Protein AF-A0A6P8AMA4-F1 (afdb_monomer_lite)

Sequence (68 aa):
MLMITAGTGEAVTVHIVCQNAGVVISRHEDSVYIEYFELSPLNSAVMKPSGRLRRYFPGAAMAMKTKI

Foldseek 3Di:
DDDDDDDAQDWDWDQPPVQRKIWIWHHHPQKIKIWIGRDDDDPCVCPPDPDHDDDDPPTDMDMDGNPD

Structure (mmCIF, N/CA/C/O backbone):
data_AF-A0A6P8AMA4-F1
#
_entry.id   AF-A0A6P8AMA4-F1
#
loop_
_atom_site.group_PDB
_atom_site.id
_atom_site.type_symbol
_atom_site.label_atom_id
_atom_site.label_alt_id
_atom_site.label_comp_id
_atom_site.label_asym_id
_atom_site.label_entity_id
_atom_site.label_seq_id
_atom_site.pdbx_PDB_ins_code
_atom_site.Cartn_x
_atom_site.Cartn_y
_atom_site.Cartn_z
_atom_site.occupancy
_atom_site.B_iso_or_equiv
_atom_site.auth_seq_id
_atom_site.auth_comp_id
_atom_site.auth_asym_id
_atom_site.auth_atom_id
_atom_site.pdbx_PDB_model_num
ATOM 1 N N . MET A 1 1 ? -13.461 -12.482 -6.567 1.00 55.12 1 MET A N 1
ATOM 2 C CA . MET A 1 1 ? -13.512 -11.569 -5.407 1.00 55.12 1 MET A CA 1
ATOM 3 C C . MET A 1 1 ? -12.777 -12.244 -4.268 1.00 55.12 1 MET A C 1
ATOM 5 O O . MET A 1 1 ? -13.169 -13.343 -3.902 1.00 55.12 1 MET A O 1
ATOM 9 N N . LEU A 1 2 ? -11.676 -11.660 -3.799 1.00 66.75 2 LEU A N 1
ATOM 10 C CA . LEU A 1 2 ? -10.928 -12.174 -2.652 1.00 66.75 2 LEU A CA 1
ATOM 11 C C . LEU A 1 2 ? -11.425 -11.431 -1.408 1.00 66.75 2 LEU A C 1
ATOM 13 O O . LEU A 1 2 ? -11.335 -10.208 -1.363 1.00 66.75 2 LEU A O 1
ATOM 17 N N . MET A 1 3 ? -11.979 -12.162 -0.444 1.00 69.31 3 MET A N 1
ATOM 18 C CA . MET A 1 3 ? -12.390 -11.614 0.850 1.00 69.31 3 MET A CA 1
ATOM 19 C C . MET A 1 3 ? -11.280 -11.901 1.852 1.00 69.31 3 MET A C 1
ATOM 21 O O . MET A 1 3 ? -10.889 -13.056 2.014 1.00 69.31 3 MET A O 1
ATOM 25 N N . ILE A 1 4 ? -10.761 -10.858 2.494 1.00 71.38 4 ILE A N 1
ATOM 26 C CA . ILE A 1 4 ? -9.674 -10.967 3.466 1.00 71.38 4 ILE A CA 1
ATOM 27 C C . ILE A 1 4 ? -10.151 -10.313 4.757 1.00 71.38 4 ILE A C 1
ATOM 29 O O . ILE A 1 4 ? -10.612 -9.172 4.736 1.00 71.38 4 ILE A O 1
ATOM 33 N N . THR A 1 5 ? -10.069 -11.046 5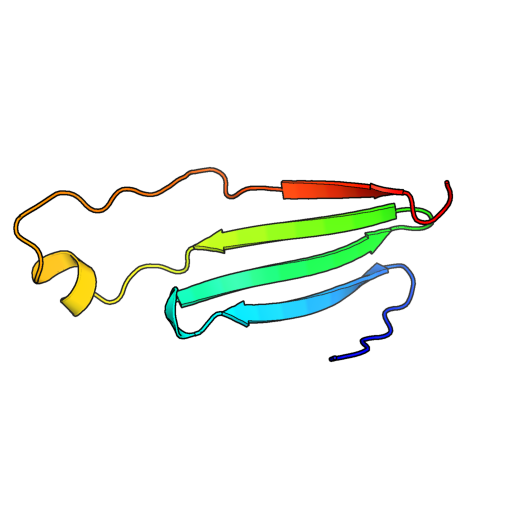.863 1.00 77.12 5 THR A N 1
ATOM 34 C CA . THR A 1 5 ? -10.442 -10.557 7.193 1.00 77.12 5 THR A CA 1
ATOM 35 C C . THR A 1 5 ? -9.165 -10.249 7.958 1.00 77.12 5 THR A C 1
ATOM 37 O O . THR A 1 5 ? -8.318 -11.126 8.089 1.00 77.12 5 THR A O 1
ATOM 40 N N . ALA A 1 6 ? -9.041 -9.018 8.450 1.00 78.38 6 ALA A N 1
ATOM 41 C CA . ALA A 1 6 ? -7.955 -8.581 9.319 1.00 78.38 6 ALA A CA 1
ATOM 42 C C . ALA A 1 6 ? -8.548 -7.920 10.572 1.00 78.38 6 ALA A C 1
ATOM 44 O O . ALA A 1 6 ? -9.444 -7.067 10.480 1.00 78.38 6 ALA A O 1
ATOM 45 N N . GLY A 1 7 ? -8.077 -8.350 11.739 1.00 83.94 7 GLY A N 1
ATOM 46 C CA . GLY A 1 7 ? -8.359 -7.746 13.033 1.00 83.94 7 GLY A CA 1
ATOM 47 C C . GLY A 1 7 ? -7.694 -6.378 13.195 1.00 83.94 7 GLY A C 1
ATOM 48 O O . GLY A 1 7 ? -6.899 -5.935 12.367 1.00 83.94 7 GLY A O 1
ATOM 49 N N . THR A 1 8 ? -8.039 -5.671 14.268 1.00 85.62 8 THR A N 1
ATOM 50 C CA . THR A 1 8 ? -7.400 -4.391 14.596 1.00 85.62 8 THR A CA 1
ATOM 51 C C . THR A 1 8 ? -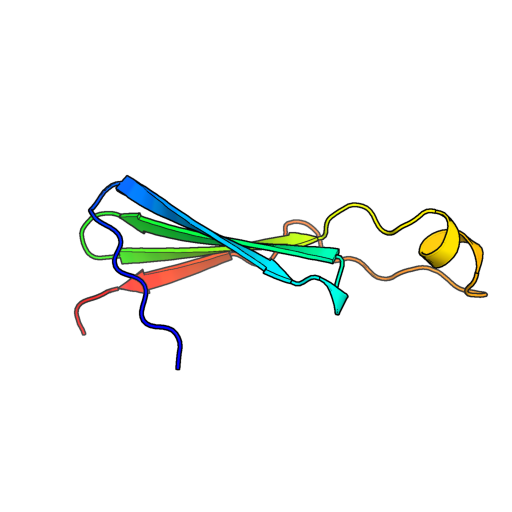5.906 -4.595 14.849 1.00 85.62 8 THR A C 1
ATOM 53 O O . THR A 1 8 ? -5.533 -5.426 15.671 1.00 85.62 8 THR A O 1
ATOM 56 N N . GLY A 1 9 ? -5.061 -3.825 14.162 1.00 84.44 9 GLY A N 1
ATOM 57 C CA . GLY A 1 9 ? -3.603 -3.940 14.231 1.00 84.44 9 GLY A CA 1
ATOM 58 C C . GLY A 1 9 ? -3.006 -5.008 13.311 1.00 84.44 9 GLY A C 1
ATOM 59 O O . GLY A 1 9 ? -1.785 -5.114 13.233 1.00 84.44 9 GLY A O 1
ATOM 60 N N . GLU A 1 10 ? -3.830 -5.776 12.594 1.00 90.50 10 GLU A N 1
ATOM 61 C CA . GLU A 1 10 ? -3.356 -6.731 11.594 1.00 90.50 10 GLU A CA 1
ATOM 62 C C . GLU A 1 10 ? -3.196 -6.074 10.219 1.00 90.50 10 GLU A C 1
ATOM 64 O O . GLU A 1 10 ? -3.833 -5.063 9.895 1.00 90.50 10 GLU A O 1
ATOM 69 N N . ALA A 1 11 ? -2.344 -6.684 9.395 1.00 91.25 11 ALA A N 1
ATOM 70 C CA . ALA A 1 11 ? -2.082 -6.245 8.038 1.00 91.25 11 ALA A CA 1
ATOM 71 C C . ALA A 1 11 ? -2.066 -7.419 7.060 1.00 91.25 11 ALA A C 1
ATOM 73 O O . ALA A 1 11 ? -1.596 -8.515 7.365 1.00 91.25 11 ALA A O 1
ATOM 74 N N . VAL A 1 12 ? -2.542 -7.149 5.851 1.00 91.81 1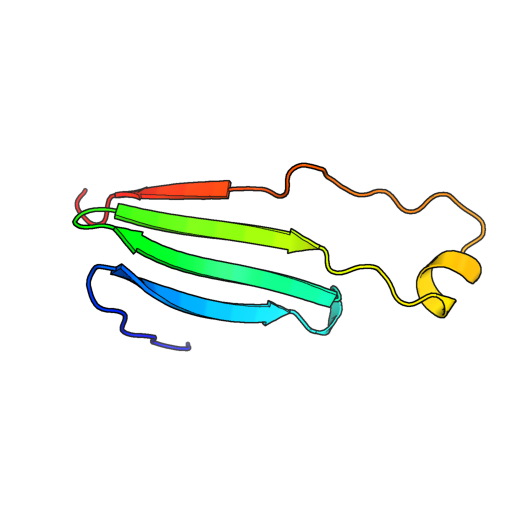2 VAL A N 1
ATOM 75 C CA . VAL A 1 12 ? -2.473 -8.046 4.706 1.00 91.81 12 VAL A CA 1
ATOM 76 C C . VAL A 1 12 ? -1.494 -7.457 3.709 1.00 91.81 12 VAL A C 1
ATOM 78 O O . VAL A 1 12 ? -1.602 -6.289 3.334 1.00 91.81 12 VAL A O 1
ATOM 81 N N . THR A 1 13 ? -0.556 -8.275 3.245 1.00 90.19 13 THR A N 1
ATOM 82 C CA . THR A 1 13 ? 0.390 -7.887 2.203 1.00 90.19 13 THR A CA 1
ATOM 83 C C . THR A 1 13 ? 0.010 -8.541 0.882 1.00 90.19 13 THR A C 1
ATOM 85 O O . THR A 1 13 ? -0.225 -9.746 0.796 1.00 90.19 13 THR A O 1
ATOM 88 N N . VAL A 1 14 ? -0.070 -7.731 -0.171 1.00 89.75 14 VAL A N 1
ATOM 89 C CA . VAL A 1 14 ? -0.370 -8.182 -1.530 1.00 89.75 14 VAL A CA 1
ATOM 90 C C . VAL A 1 14 ? 0.836 -7.897 -2.407 1.00 89.75 14 VAL A C 1
ATOM 92 O O . VAL A 1 14 ? 1.218 -6.744 -2.601 1.00 89.75 14 VAL A O 1
ATOM 95 N N . HIS A 1 15 ? 1.432 -8.953 -2.957 1.00 89.94 15 HIS A N 1
ATOM 96 C CA . HIS A 1 15 ? 2.497 -8.828 -3.942 1.00 89.94 15 HIS A CA 1
ATOM 97 C C . HIS A 1 15 ? 1.901 -8.747 -5.352 1.00 89.94 15 HIS A C 1
ATOM 99 O O . HIS A 1 15 ? 1.334 -9.709 -5.871 1.00 89.94 15 HIS A O 1
ATOM 105 N N . ILE A 1 16 ? 2.050 -7.586 -5.982 1.00 87.50 16 ILE A N 1
ATOM 106 C CA . ILE A 1 16 ? 1.646 -7.331 -7.358 1.00 87.50 16 ILE A CA 1
ATOM 107 C C . ILE A 1 16 ? 2.815 -7.697 -8.284 1.00 87.50 16 ILE A C 1
ATOM 109 O O . ILE A 1 16 ? 3.660 -6.865 -8.617 1.00 87.50 16 ILE A O 1
ATOM 113 N N . VAL A 1 17 ? 2.856 -8.966 -8.697 1.00 85.62 17 VAL A N 1
ATOM 114 C CA . VAL A 1 17 ? 3.988 -9.575 -9.424 1.00 85.62 17 VAL A CA 1
ATOM 115 C C . VAL A 1 17 ? 4.350 -8.822 -10.708 1.00 85.62 17 VAL A C 1
ATOM 117 O O . VAL A 1 17 ? 5.521 -8.530 -10.935 1.00 85.62 17 VAL A O 1
ATOM 120 N N . CYS A 1 18 ? 3.368 -8.474 -11.546 1.00 80.25 18 CYS A N 1
ATOM 121 C CA . CYS A 1 18 ? 3.627 -7.838 -12.845 1.00 80.25 18 CYS A CA 1
ATOM 122 C C . CYS A 1 18 ? 4.275 -6.450 -12.726 1.00 80.25 18 CYS A C 1
ATOM 124 O O . CYS A 1 18 ? 5.005 -6.035 -13.623 1.00 80.25 18 CYS A O 1
ATOM 126 N N . GLN A 1 19 ? 4.016 -5.744 -11.627 1.00 77.62 19 GLN A N 1
ATOM 127 C CA . GLN A 1 19 ? 4.562 -4.422 -11.337 1.00 77.62 19 GLN A CA 1
ATOM 128 C C . GLN A 1 19 ? 5.798 -4.505 -10.439 1.00 77.62 19 GLN A C 1
ATOM 130 O O . GLN A 1 19 ? 6.445 -3.482 -10.231 1.00 77.62 19 GLN A O 1
ATOM 135 N N . ASN A 1 20 ? 6.122 -5.697 -9.914 1.00 80.06 20 ASN A N 1
ATOM 136 C CA . ASN A 1 20 ? 7.107 -5.884 -8.855 1.00 80.06 20 ASN A CA 1
ATOM 137 C C . ASN A 1 20 ? 6.871 -4.853 -7.742 1.00 80.06 20 ASN A C 1
ATOM 139 O O . ASN A 1 20 ? 7.712 -4.008 -7.449 1.00 80.06 20 ASN A O 1
ATOM 143 N N . ALA A 1 21 ? 5.657 -4.846 -7.205 1.00 85.19 21 ALA A N 1
ATOM 144 C CA . ALA A 1 21 ? 5.226 -3.873 -6.215 1.00 85.19 21 ALA A CA 1
ATOM 145 C C . ALA A 1 21 ? 4.472 -4.570 -5.091 1.00 85.19 21 ALA A C 1
ATOM 147 O O . ALA A 1 21 ? 3.882 -5.631 -5.294 1.00 85.19 21 ALA A O 1
ATOM 148 N N . GLY A 1 22 ? 4.480 -3.974 -3.909 1.00 88.81 22 GLY A N 1
ATOM 149 C CA . GLY A 1 22 ? 3.679 -4.438 -2.793 1.00 88.81 22 GLY A CA 1
ATOM 150 C C . GLY A 1 22 ? 2.612 -3.427 -2.410 1.00 88.81 22 GLY A C 1
ATOM 151 O O . GLY A 1 22 ? 2.764 -2.219 -2.596 1.00 88.81 22 GLY A O 1
ATOM 152 N N . VAL A 1 23 ? 1.517 -3.957 -1.879 1.00 91.00 23 VAL A N 1
ATOM 153 C CA . VAL A 1 23 ? 0.486 -3.188 -1.192 1.00 91.00 23 VAL A CA 1
ATOM 154 C C . VAL A 1 23 ? 0.342 -3.761 0.210 1.00 91.00 23 VAL A C 1
ATOM 156 O O . VAL A 1 23 ? 0.147 -4.967 0.362 1.00 91.00 23 VAL A O 1
ATOM 159 N N . VAL A 1 24 ? 0.446 -2.912 1.226 1.00 92.06 24 VAL A N 1
ATOM 160 C CA . VAL A 1 24 ? 0.097 -3.251 2.609 1.00 92.06 24 VAL A CA 1
ATOM 161 C C . VAL A 1 24 ? -1.271 -2.651 2.893 1.00 92.06 24 VAL A C 1
ATOM 163 O O . VAL A 1 24 ? -1.500 -1.467 2.655 1.00 92.06 24 VAL A O 1
ATOM 166 N N . ILE A 1 25 ? -2.187 -3.488 3.369 1.00 92.88 25 ILE A N 1
ATOM 167 C CA . ILE A 1 25 ? -3.515 -3.080 3.817 1.00 92.88 25 ILE A CA 1
ATOM 168 C C . ILE A 1 25 ? -3.586 -3.377 5.309 1.00 92.88 25 ILE A C 1
ATOM 170 O O . ILE A 1 25 ? -3.601 -4.547 5.688 1.00 92.88 25 ILE A O 1
ATOM 174 N N . SER A 1 26 ? -3.620 -2.350 6.151 1.00 92.69 26 SER A N 1
ATOM 175 C CA . SER A 1 26 ? -3.680 -2.501 7.608 1.00 92.69 26 SER A CA 1
ATOM 176 C C . SER A 1 26 ? -4.966 -1.916 8.178 1.00 92.69 26 SER A C 1
ATOM 178 O O . SER A 1 26 ? -5.514 -0.930 7.674 1.00 92.69 26 SER A O 1
ATOM 180 N N . ARG A 1 27 ? -5.474 -2.536 9.246 1.00 90.00 27 ARG A N 1
ATOM 181 C CA . ARG A 1 27 ? -6.650 -2.038 9.963 1.00 90.00 27 ARG A CA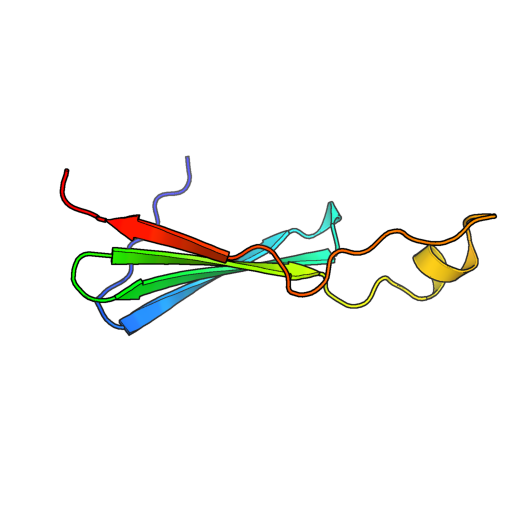 1
ATOM 182 C C . ARG A 1 27 ? -6.237 -1.320 11.241 1.00 90.00 27 ARG A C 1
ATOM 184 O O . ARG A 1 27 ? -5.633 -1.911 12.131 1.00 90.00 27 ARG A O 1
ATOM 191 N N . HIS A 1 28 ? -6.678 -0.076 11.370 1.00 89.44 28 HIS A N 1
ATOM 192 C CA . HIS A 1 28 ? -6.492 0.764 12.547 1.00 89.44 28 HIS A CA 1
ATOM 193 C C . HIS A 1 28 ? -7.851 1.203 13.081 1.00 89.44 28 HIS A C 1
ATOM 195 O O . HIS A 1 28 ? -8.440 2.142 12.556 1.00 89.44 28 HIS A O 1
ATOM 201 N N . GLU A 1 29 ? -8.344 0.528 14.120 1.00 88.50 29 GLU A N 1
ATOM 202 C CA . GLU A 1 29 ? -9.640 0.801 14.759 1.00 88.50 29 GLU A CA 1
ATOM 203 C C . GLU A 1 29 ? -10.784 0.944 13.730 1.00 88.50 29 GLU A C 1
ATOM 205 O O . GLU A 1 29 ? -11.235 -0.052 13.149 1.00 88.50 29 GLU A O 1
ATOM 210 N N . ASP A 1 30 ? -11.209 2.187 13.485 1.00 90.75 30 ASP A N 1
ATOM 211 C CA . ASP A 1 30 ? -12.281 2.586 12.576 1.00 90.75 30 ASP A CA 1
ATOM 212 C C . ASP A 1 30 ? -11.783 2.977 11.172 1.00 90.75 30 ASP A C 1
ATOM 214 O O . ASP A 1 30 ? -12.556 3.493 10.364 1.00 90.75 30 ASP A O 1
ATOM 218 N N . SER A 1 31 ? -10.517 2.725 10.845 1.00 91.00 31 SER A N 1
ATOM 219 C CA . SER A 1 31 ? -9.896 3.070 9.565 1.00 91.00 31 SER A CA 1
ATOM 220 C C . SER A 1 31 ? -9.121 1.906 8.950 1.00 91.00 31 SER A C 1
ATOM 222 O O . SER A 1 31 ? -8.595 1.031 9.636 1.00 91.00 31 SER A O 1
ATOM 224 N N . VAL A 1 32 ? -9.025 1.919 7.627 1.00 92.50 32 VAL A N 1
ATOM 225 C CA . VAL A 1 32 ? -8.154 1.044 6.841 1.00 92.50 32 VAL A CA 1
ATOM 226 C C . VAL A 1 32 ? -7.125 1.911 6.143 1.00 92.50 32 VAL A C 1
ATOM 228 O O . VAL A 1 32 ? -7.481 2.908 5.517 1.00 92.50 32 VAL A O 1
ATOM 231 N N . TYR A 1 33 ? -5.863 1.522 6.248 1.00 93.31 33 TYR A N 1
ATOM 232 C CA . TYR A 1 33 ? -4.748 2.160 5.573 1.00 93.31 33 TYR A CA 1
ATOM 233 C C . TYR A 1 33 ? -4.318 1.271 4.413 1.00 93.31 33 TYR A C 1
ATOM 235 O O . TYR A 1 33 ? -4.267 0.048 4.540 1.00 93.31 33 TYR A O 1
ATOM 243 N N . ILE A 1 34 ? -4.055 1.892 3.270 1.00 93.00 34 ILE A N 1
ATOM 244 C CA . ILE A 1 34 ? -3.575 1.239 2.058 1.00 93.00 34 ILE A CA 1
ATOM 245 C C . ILE A 1 34 ? -2.299 1.956 1.649 1.00 93.00 34 ILE A C 1
ATOM 247 O O . ILE A 1 34 ? -2.332 3.138 1.306 1.00 93.00 34 ILE A O 1
ATOM 251 N N . GLU A 1 35 ? -1.191 1.231 1.675 1.00 92.06 35 GLU A N 1
ATOM 252 C CA . GLU A 1 35 ? 0.141 1.747 1.381 1.00 92.06 35 GLU A CA 1
ATOM 253 C C . GLU A 1 35 ? 0.738 0.979 0.205 1.00 92.06 35 GLU A C 1
ATOM 255 O O . GLU A 1 35 ? 0.828 -0.249 0.228 1.00 92.06 35 GLU A O 1
ATOM 260 N N . TYR A 1 36 ? 1.143 1.703 -0.834 1.00 88.81 36 TYR A N 1
ATOM 261 C CA . TYR A 1 36 ? 1.778 1.151 -2.025 1.00 88.81 36 TYR A CA 1
ATOM 262 C C . TYR A 1 36 ? 3.286 1.395 -2.005 1.00 88.81 36 TYR A C 1
ATOM 264 O O . TYR A 1 36 ? 3.744 2.496 -1.702 1.00 88.81 36 TYR A O 1
ATOM 272 N N . PHE A 1 37 ? 4.063 0.394 -2.412 1.00 84.81 37 PHE A N 1
ATOM 273 C CA . PHE A 1 37 ? 5.506 0.514 -2.589 1.00 84.81 37 PHE A CA 1
ATOM 274 C C . PHE A 1 37 ? 5.974 -0.218 -3.847 1.00 84.81 37 PHE A C 1
ATOM 276 O O . PHE A 1 37 ? 5.667 -1.388 -4.070 1.00 84.81 37 PHE A O 1
ATOM 283 N N . GLU A 1 38 ? 6.766 0.468 -4.670 1.00 76.94 38 GLU A N 1
ATOM 284 C CA . GLU A 1 38 ? 7.496 -0.160 -5.773 1.00 76.94 38 GLU A CA 1
ATOM 285 C C . GLU A 1 38 ? 8.696 -0.932 -5.213 1.00 76.94 38 GLU A C 1
ATOM 287 O O . GLU A 1 38 ? 9.570 -0.340 -4.572 1.00 76.94 38 GLU A O 1
ATOM 292 N N . LEU A 1 39 ? 8.801 -2.233 -5.498 1.00 70.75 39 LEU A N 1
ATOM 293 C CA . LEU A 1 39 ? 10.047 -2.957 -5.253 1.00 70.75 39 LEU A CA 1
ATOM 294 C C . LEU A 1 39 ? 11.085 -2.512 -6.290 1.00 70.75 39 LEU A C 1
ATOM 296 O O . LEU A 1 39 ? 10.758 -2.027 -7.378 1.00 70.75 39 LEU A O 1
ATOM 300 N N . SER A 1 40 ? 12.367 -2.644 -5.949 1.00 73.00 40 SER A N 1
ATOM 301 C CA . SER A 1 40 ? 1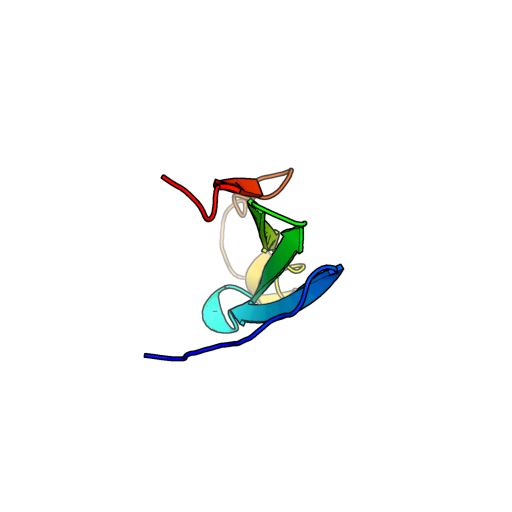3.452 -2.327 -6.879 1.00 73.00 40 SER A CA 1
ATOM 302 C C . SER A 1 40 ? 13.255 -3.088 -8.194 1.00 73.00 40 SER A C 1
ATOM 304 O O . SER A 1 40 ? 13.177 -4.316 -8.156 1.00 73.00 40 SER A O 1
ATOM 306 N N . PRO A 1 41 ? 13.153 -2.399 -9.346 1.00 70.38 41 PRO A N 1
ATOM 307 C CA . PRO A 1 41 ? 12.995 -3.053 -10.637 1.00 70.38 41 PRO A CA 1
ATOM 308 C C . PRO A 1 41 ? 14.151 -4.025 -10.869 1.00 70.38 41 PRO A C 1
ATOM 310 O O . PRO A 1 41 ? 15.285 -3.763 -10.468 1.00 70.38 41 PRO A O 1
ATOM 313 N N . LEU A 1 42 ? 13.865 -5.141 -11.540 1.00 75.19 42 LEU A N 1
ATOM 314 C CA . LEU A 1 42 ? 14.902 -6.090 -11.936 1.00 75.19 42 LEU A CA 1
ATOM 315 C C . LEU A 1 42 ? 15.982 -5.361 -12.744 1.00 75.19 42 LEU A C 1
ATOM 317 O O . LEU A 1 42 ? 15.655 -4.556 -13.617 1.00 75.19 42 LEU A O 1
ATOM 321 N N . ASN A 1 43 ? 17.258 -5.686 -12.514 1.00 74.31 43 ASN A N 1
ATOM 322 C CA . ASN A 1 43 ? 18.378 -5.070 -13.239 1.00 74.31 43 ASN A CA 1
ATOM 323 C C . ASN A 1 43 ? 18.172 -5.132 -14.759 1.00 74.31 43 ASN A C 1
ATOM 325 O O . ASN A 1 43 ? 18.400 -4.157 -15.466 1.00 74.31 43 ASN A O 1
ATOM 329 N N . SER A 1 44 ? 17.656 -6.253 -15.265 1.00 76.38 44 SER A N 1
ATOM 330 C CA . SER A 1 44 ? 17.320 -6.415 -16.680 1.00 76.38 44 SER A CA 1
ATOM 331 C C . SER A 1 44 ? 16.240 -5.439 -17.160 1.00 76.38 44 SER A C 1
ATOM 333 O O . SER A 1 44 ? 16.342 -4.927 -18.269 1.00 76.38 44 SER A O 1
ATOM 335 N N . ALA A 1 45 ? 15.231 -5.138 -16.342 1.00 72.00 45 ALA A N 1
ATOM 336 C CA . ALA A 1 45 ? 14.176 -4.180 -16.665 1.00 72.00 45 ALA A CA 1
ATOM 337 C C . ALA A 1 45 ? 14.656 -2.720 -16.599 1.00 72.00 45 ALA A C 1
ATOM 339 O O . ALA A 1 45 ? 14.118 -1.880 -17.313 1.00 72.00 45 ALA A O 1
ATOM 340 N N . VAL A 1 46 ? 15.678 -2.419 -15.789 1.00 71.88 46 VAL A N 1
ATOM 341 C CA . VAL A 1 46 ? 16.323 -1.092 -15.739 1.00 71.88 46 VAL A CA 1
ATOM 342 C C . VAL A 1 46 ? 17.260 -0.878 -16.925 1.00 71.88 46 VAL A C 1
ATOM 344 O O . VAL A 1 46 ? 17.286 0.206 -17.496 1.00 71.88 46 VAL A O 1
ATOM 347 N N . MET A 1 47 ? 18.024 -1.906 -17.297 1.00 77.62 47 MET A N 1
ATOM 348 C CA . MET A 1 47 ? 19.101 -1.796 -18.286 1.00 77.62 47 MET A CA 1
ATOM 349 C C . MET A 1 47 ? 18.634 -2.001 -19.737 1.00 77.62 47 MET A C 1
ATOM 351 O O . MET A 1 47 ? 19.360 -1.652 -20.663 1.00 77.62 47 MET A O 1
ATOM 3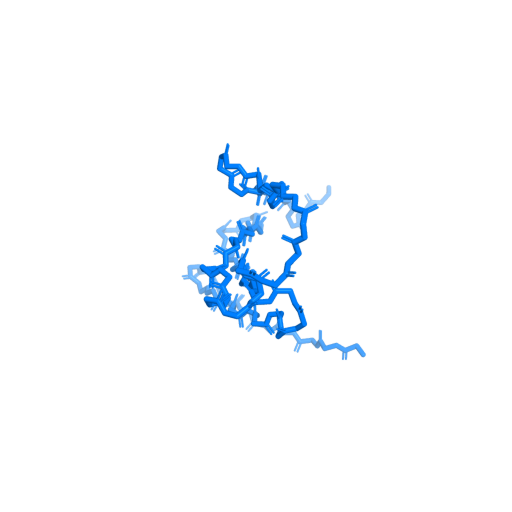55 N N . LYS A 1 48 ? 17.450 -2.591 -19.956 1.00 77.38 48 LYS A N 1
ATOM 356 C CA . LYS A 1 48 ? 16.910 -2.919 -21.292 1.00 77.38 48 LYS A CA 1
ATOM 357 C C . LYS A 1 48 ? 16.257 -1.742 -22.043 1.00 77.38 48 LYS A C 1
ATOM 359 O O . LYS A 1 48 ? 16.428 -1.682 -23.260 1.00 77.38 48 LYS A O 1
ATOM 364 N N . PRO A 1 49 ? 15.478 -0.842 -21.414 1.00 76.00 49 PRO A N 1
ATOM 365 C CA . PRO A 1 49 ? 14.842 0.263 -22.125 1.00 76.00 49 PRO A CA 1
ATOM 366 C C . PRO A 1 49 ? 15.845 1.373 -22.454 1.00 76.00 49 PRO A C 1
ATOM 368 O O . PRO A 1 49 ? 16.616 1.799 -21.597 1.00 76.00 49 PRO A O 1
ATOM 371 N N . SER A 1 50 ? 15.774 1.930 -23.663 1.00 69.81 50 SER A N 1
ATOM 372 C CA . SER A 1 50 ? 16.444 3.192 -23.998 1.00 69.81 50 SER A CA 1
ATOM 373 C C . SER A 1 50 ? 15.645 4.362 -23.407 1.00 69.81 50 SER A C 1
ATOM 375 O O . SER A 1 50 ? 14.820 4.972 -24.083 1.00 69.81 50 SER A O 1
ATOM 377 N N . GLY A 1 51 ? 15.818 4.638 -22.112 1.00 72.12 51 GLY A N 1
ATOM 378 C CA . GLY A 1 51 ? 15.114 5.723 -21.425 1.00 72.12 51 GLY A CA 1
ATOM 379 C C . GLY A 1 51 ? 15.238 5.677 -19.902 1.00 72.12 51 GLY A C 1
ATOM 380 O O . GLY A 1 51 ? 15.799 4.746 -19.333 1.00 72.12 51 GLY A O 1
ATOM 381 N N . ARG A 1 52 ? 14.704 6.698 -19.220 1.00 69.12 52 ARG A N 1
ATOM 382 C CA . ARG A 1 52 ? 14.667 6.760 -17.749 1.00 69.12 52 ARG A CA 1
ATOM 383 C C . ARG A 1 52 ? 13.373 6.136 -17.230 1.00 69.12 52 ARG A C 1
ATOM 385 O O . ARG A 1 52 ? 12.290 6.596 -17.585 1.00 69.12 52 ARG A O 1
ATOM 392 N N . LEU A 1 53 ? 13.487 5.156 -16.335 1.00 70.19 53 LEU A N 1
ATOM 393 C CA . LEU A 1 53 ? 12.338 4.621 -15.604 1.00 70.19 53 LEU A CA 1
ATOM 394 C C . LEU A 1 53 ? 11.718 5.737 -14.742 1.00 70.19 53 LEU A C 1
ATOM 396 O O . LEU A 1 53 ? 12.419 6.366 -13.945 1.00 70.19 53 LEU A O 1
ATOM 400 N N . ARG A 1 54 ? 10.421 6.013 -14.913 1.00 72.75 54 ARG A N 1
ATOM 401 C CA . ARG A 1 54 ? 9.680 6.947 -14.051 1.00 72.75 54 ARG A CA 1
ATOM 402 C C . ARG A 1 54 ? 9.176 6.192 -12.826 1.00 72.75 54 ARG A C 1
ATOM 404 O O . ARG A 1 54 ? 8.530 5.165 -12.984 1.00 72.75 54 ARG A O 1
ATOM 411 N N . ARG A 1 55 ? 9.492 6.708 -11.639 1.00 69.19 55 ARG A N 1
ATOM 412 C CA . ARG A 1 55 ? 9.110 6.148 -10.335 1.00 69.19 55 ARG A CA 1
ATOM 413 C C . ARG A 1 55 ? 8.503 7.254 -9.485 1.00 69.19 55 ARG A C 1
ATOM 415 O O . ARG A 1 55 ? 8.931 8.404 -9.614 1.00 69.19 55 ARG A O 1
ATOM 422 N N . TYR A 1 56 ? 7.550 6.912 -8.627 1.00 66.88 56 TYR A N 1
ATOM 423 C CA . TYR A 1 56 ? 6.934 7.861 -7.698 1.00 66.88 56 TYR A CA 1
ATOM 424 C C . TYR A 1 56 ? 7.389 7.568 -6.264 1.00 66.88 56 TYR A C 1
ATOM 426 O O . TYR A 1 56 ? 7.243 6.448 -5.782 1.00 66.88 56 TYR A O 1
ATOM 434 N N . PHE A 1 57 ? 7.956 8.581 -5.596 1.00 64.38 57 PHE A N 1
ATOM 435 C CA . PHE A 1 57 ? 8.405 8.496 -4.205 1.00 64.38 57 PHE A CA 1
ATOM 436 C C . PHE A 1 57 ? 7.948 9.725 -3.398 1.00 64.38 57 PHE A C 1
ATOM 438 O O . PHE A 1 57 ? 8.143 10.845 -3.877 1.00 64.38 57 PHE A O 1
ATOM 445 N N . PRO A 1 58 ? 7.408 9.542 -2.175 1.00 70.19 58 PRO A N 1
ATOM 446 C CA . PRO A 1 58 ? 7.020 8.260 -1.571 1.00 70.19 58 PRO A CA 1
ATOM 447 C C . PRO A 1 58 ? 5.876 7.592 -2.354 1.00 70.19 58 PRO A C 1
ATOM 449 O O . PRO A 1 58 ? 5.177 8.248 -3.126 1.00 70.19 58 PRO A O 1
ATOM 452 N N . GLY A 1 59 ? 5.719 6.277 -2.196 1.00 76.69 59 GLY A N 1
ATOM 453 C CA . GLY A 1 59 ? 4.591 5.564 -2.793 1.00 76.69 59 GLY A CA 1
ATOM 454 C C . GLY A 1 59 ? 3.255 6.096 -2.263 1.00 76.69 59 GLY A C 1
ATOM 455 O O . GLY A 1 59 ? 3.195 6.698 -1.190 1.00 76.69 59 GLY A O 1
ATOM 456 N N . ALA A 1 60 ? 2.182 5.925 -3.036 1.00 83.69 60 ALA A N 1
ATOM 457 C CA . ALA A 1 60 ? 0.866 6.416 -2.642 1.00 83.69 60 ALA A CA 1
ATOM 458 C C . ALA A 1 60 ? 0.382 5.727 -1.354 1.00 83.69 60 ALA A C 1
ATOM 460 O O . ALA A 1 60 ? 0.470 4.506 -1.224 1.00 83.69 60 ALA A O 1
ATOM 461 N N . ALA A 1 61 ? -0.173 6.514 -0.435 1.00 90.94 61 ALA A N 1
ATOM 462 C CA . ALA A 1 61 ? -0.813 6.029 0.779 1.00 90.94 61 ALA A CA 1
ATOM 463 C C . ALA A 1 61 ? -2.188 6.685 0.935 1.00 90.94 61 ALA A C 1
ATOM 465 O O . ALA A 1 61 ? -2.366 7.863 0.616 1.00 90.94 61 ALA A O 1
ATOM 466 N N . MET A 1 62 ? -3.163 5.923 1.417 1.00 92.19 62 MET A N 1
ATOM 467 C CA . MET A 1 62 ? -4.528 6.392 1.633 1.00 92.19 62 MET A CA 1
ATOM 468 C C . MET A 1 62 ? -5.117 5.753 2.885 1.00 92.19 62 MET A C 1
ATOM 470 O O . MET A 1 62 ? -4.899 4.574 3.143 1.00 92.19 62 MET A O 1
ATOM 474 N N . ALA A 1 63 ? -5.916 6.525 3.618 1.00 93.38 63 ALA A N 1
ATOM 475 C CA . ALA A 1 63 ? -6.726 6.034 4.721 1.00 93.38 63 ALA A CA 1
ATOM 476 C C . ALA A 1 63 ? -8.215 6.177 4.381 1.00 93.38 63 ALA A C 1
ATOM 478 O O . ALA A 1 63 ? -8.645 7.207 3.860 1.00 93.38 63 ALA A O 1
ATOM 479 N N . MET A 1 64 ? -9.002 5.153 4.694 1.00 92.19 64 MET A N 1
ATOM 480 C CA . MET A 1 64 ? -10.456 5.157 4.549 1.00 92.19 64 MET A CA 1
ATOM 481 C C . MET A 1 64 ? -11.110 4.853 5.890 1.00 92.19 64 MET A C 1
ATOM 483 O O . MET A 1 64 ? -10.714 3.905 6.565 1.00 92.19 64 MET A O 1
ATOM 487 N N . LYS A 1 65 ? -12.148 5.608 6.257 1.00 91.75 65 LYS A N 1
ATOM 488 C CA . LYS A 1 65 ? -12.987 5.252 7.405 1.00 91.75 65 LYS A CA 1
ATOM 489 C C . LYS A 1 65 ? -13.856 4.045 7.060 1.00 91.75 65 LYS A C 1
ATOM 491 O O . LYS A 1 65 ? -14.416 3.957 5.973 1.00 91.75 65 LYS A O 1
ATOM 496 N N . THR A 1 66 ? -13.985 3.128 8.009 1.00 84.31 66 THR A N 1
ATOM 497 C CA . THR A 1 66 ? -14.822 1.921 7.902 1.00 84.31 66 THR A CA 1
ATOM 498 C C . THR A 1 66 ? -16.293 2.173 8.230 1.00 84.31 66 THR A C 1
ATOM 500 O O . THR A 1 66 ? -17.134 1.323 7.949 1.00 84.31 66 THR A O 1
ATOM 503 N N . LYS A 1 67 ? -16.612 3.343 8.794 1.00 78.44 67 LYS A N 1
ATOM 504 C CA . LYS A 1 67 ? -17.976 3.830 9.020 1.00 78.44 67 LYS A CA 1
ATOM 505 C C . LYS A 1 67 ? -18.176 5.096 8.187 1.00 78.44 67 LYS A C 1
ATOM 507 O O . LYS A 1 67 ? -17.317 5.981 8.228 1.00 78.44 67 LYS A O 1
ATOM 512 N N . ILE A 1 68 ? -19.266 5.123 7.421 1.00 59.47 68 ILE A N 1
ATOM 513 C CA . ILE A 1 68 ? -19.724 6.279 6.634 1.00 59.47 68 ILE A CA 1
ATOM 514 C C . ILE A 1 68 ? -20.610 7.141 7.525 1.00 59.47 68 ILE A C 1
ATOM 516 O O . ILE A 1 68 ? -21.487 6.550 8.195 1.00 59.47 68 ILE A O 1
#

Secondary structure (DSSP, 8-state):
-------TT-EEEEEEGGGTEEEEEEEETTEEEEEEEEPPPPHHHHHSSSSPPP--SSPPEEEEES--

Radius of gyration: 15.38 Å; chains: 1; bounding box: 39×21×39 Å

Organism: Pyricularia grisea (NCBI:txid148305)

InterPro domains:
  IPR046541 Domain of unknown function DUF6606 [PF20255] (7-67)

pLDDT: mean 81.22, std 9.7, range [55.12, 93.38]